Protein AF-A0A925MZZ4-F1 (afdb_monomer_lite)

pLDDT: mean 95.56, std 3.12, range [80.69, 98.56]

Foldseek 3Di:
DDPVVVVVPDDDDLADDLDDDDVVVVVVVVVVVLPDADVVSPSPDDDDKDADPRLVVQLVVLLVVCVVCVVDDDDPDDPDPPDDDPPRVVVVVVVLCVVCVVVVHDPVNPVVSSVSVSSVSVVSNDRMD

Secondary structure (DSSP, 8-state):
--HHHHHHH--------SPPPPHHHHHHHHHHHTTS--GGG---------BHHHHHHHHHHHHHHHHH-TT-PPPSS-SS-SS--TTHHHHHHHHHHHHHHHTT--TT-HHHHHHHHHGGGGGGG-SB-

Radius of gyration: 17.87 Å; chains: 1; bounding box: 36×40×44 Å

Sequence (129 aa):
MLVSEAVASRRSVRGFLPDPVDGAVIRRVLERASRAPSGGNLQPWHIDVVGGADLDALKAIMAKRVFEAPKGEPTEYDIYPKELPEPYRRYRFEVGEDLYGALGIPRENKLARMMWFARNFQFFGAPVA

Structure (mmCIF, N/CA/C/O backbone):
data_AF-A0A925MZZ4-F1
#
_entry.id   AF-A0A925MZZ4-F1
#
loop_
_atom_site.group_PDB
_atom_site.id
_atom_site.type_symbol
_atom_site.label_atom_id
_atom_site.label_alt_id
_atom_site.label_comp_id
_atom_site.label_asym_id
_atom_site.label_entity_id
_atom_site.label_seq_id
_atom_site.pdbx_PDB_ins_code
_atom_site.Cartn_x
_atom_site.Cartn_y
_atom_site.Cartn_z
_atom_site.occupancy
_atom_site.B_iso_or_equiv
_atom_site.auth_seq_id
_atom_site.auth_comp_id
_atom_site.auth_asym_id
_atom_site.auth_atom_id
_atom_site.pdbx_PDB_model_num
ATOM 1 N N . MET A 1 1 ? -11.137 -4.641 -20.122 1.00 80.69 1 MET A N 1
ATOM 2 C CA . MET A 1 1 ? -10.225 -3.554 -19.728 1.00 80.69 1 MET A CA 1
ATOM 3 C C . MET A 1 1 ? -8.894 -3.797 -20.405 1.00 80.69 1 MET A C 1
ATOM 5 O O . MET A 1 1 ? -8.373 -4.906 -20.309 1.00 80.69 1 MET A O 1
ATOM 9 N N . LEU A 1 2 ? -8.395 -2.806 -21.132 1.00 96.06 2 LEU A N 1
ATOM 10 C CA . LEU A 1 2 ? -7.055 -2.835 -21.710 1.00 96.06 2 LEU A CA 1
ATOM 11 C C . LEU A 1 2 ? -6.007 -2.674 -20.601 1.00 96.06 2 LEU A C 1
ATOM 13 O O . LEU A 1 2 ? -6.276 -2.083 -19.557 1.00 96.06 2 LEU A O 1
ATOM 17 N N . VAL A 1 3 ? -4.788 -3.167 -20.822 1.00 94.81 3 VAL A N 1
ATOM 18 C CA . VAL A 1 3 ? -3.700 -3.029 -19.834 1.00 94.81 3 VAL A CA 1
ATOM 19 C C . VAL A 1 3 ? -3.419 -1.555 -19.521 1.00 94.81 3 VAL A C 1
ATOM 21 O O . VAL A 1 3 ? -3.241 -1.196 -18.360 1.00 94.81 3 VAL A O 1
ATOM 24 N N . SER A 1 4 ? -3.447 -0.687 -20.534 1.00 97.56 4 SER A N 1
ATOM 25 C CA . SER A 1 4 ? -3.270 0.762 -20.379 1.00 97.56 4 SER A CA 1
ATOM 26 C C . SER A 1 4 ? -4.322 1.396 -19.464 1.00 97.56 4 SER A C 1
ATOM 28 O O . SER A 1 4 ? -3.981 2.220 -18.620 1.00 97.56 4 SER A O 1
ATOM 30 N N . GLU A 1 5 ? -5.584 0.977 -19.579 1.00 97.81 5 GLU A N 1
ATOM 31 C CA . GLU A 1 5 ? -6.678 1.452 -18.725 1.00 97.81 5 GLU A CA 1
ATOM 32 C C . GLU A 1 5 ? -6.470 1.026 -17.269 1.00 97.81 5 GLU A C 1
ATOM 34 O O . GLU A 1 5 ? -6.599 1.842 -16.356 1.00 97.81 5 GLU A O 1
ATOM 39 N N . ALA A 1 6 ? -6.090 -0.236 -17.046 1.00 95.94 6 ALA A N 1
ATOM 40 C CA . ALA A 1 6 ? -5.815 -0.747 -15.708 1.00 95.94 6 ALA A CA 1
ATOM 41 C C . ALA A 1 6 ? -4.689 0.051 -15.032 1.00 95.94 6 ALA A C 1
ATOM 43 O O . ALA A 1 6 ? -4.845 0.500 -13.896 1.00 95.94 6 ALA A O 1
ATOM 44 N N . VAL A 1 7 ? -3.591 0.296 -15.757 1.00 96.94 7 VAL A N 1
ATOM 45 C CA . VAL A 1 7 ? -2.450 1.086 -15.271 1.00 96.94 7 VAL A CA 1
ATOM 46 C C . VAL A 1 7 ? -2.868 2.521 -14.947 1.00 96.94 7 VAL A C 1
ATOM 48 O O . VAL A 1 7 ? -2.546 3.009 -13.865 1.00 96.94 7 VAL A O 1
ATOM 51 N N . ALA A 1 8 ? -3.616 3.177 -15.839 1.00 97.75 8 ALA A N 1
ATOM 52 C CA . ALA A 1 8 ? -4.060 4.558 -15.649 1.00 97.75 8 ALA A CA 1
ATOM 53 C C . ALA A 1 8 ? -5.053 4.716 -14.483 1.00 97.75 8 ALA A C 1
ATOM 55 O O . ALA A 1 8 ? -5.019 5.717 -13.772 1.00 97.75 8 ALA A O 1
ATOM 56 N N . SER A 1 9 ? -5.925 3.729 -14.259 1.00 97.75 9 SER A N 1
ATOM 57 C CA . SER A 1 9 ? -6.929 3.777 -13.188 1.00 97.75 9 SER A CA 1
ATOM 58 C C . SER A 1 9 ? -6.382 3.447 -11.792 1.00 97.75 9 SER A C 1
ATOM 60 O O . SER A 1 9 ? -7.019 3.764 -10.781 1.00 97.75 9 SER A O 1
ATOM 62 N N . ARG A 1 10 ? -5.215 2.791 -11.706 1.00 97.88 10 ARG A N 1
ATOM 63 C CA . ARG A 1 10 ? -4.650 2.327 -10.436 1.00 97.88 10 ARG A CA 1
ATOM 64 C C . ARG A 1 10 ? -4.240 3.521 -9.573 1.00 97.88 10 ARG A C 1
ATOM 66 O O . ARG A 1 10 ? -3.427 4.354 -9.965 1.00 97.88 10 ARG A O 1
ATOM 73 N N . ARG A 1 11 ? -4.725 3.542 -8.333 1.00 96.88 11 ARG A N 1
ATOM 74 C CA . ARG A 1 11 ? -4.424 4.571 -7.327 1.00 96.88 11 ARG A CA 1
ATOM 75 C C . ARG A 1 11 ? -4.152 3.954 -5.962 1.00 96.88 11 ARG A C 1
ATOM 77 O O . ARG A 1 11 ? -4.552 2.824 -5.698 1.00 96.88 11 ARG A O 1
ATOM 84 N N . SER A 1 12 ? -3.490 4.704 -5.086 1.00 97.19 12 SER A N 1
ATOM 85 C CA . SER A 1 12 ? -3.290 4.299 -3.690 1.00 97.19 12 SER A CA 1
ATOM 86 C C . SER A 1 12 ? -4.572 4.541 -2.894 1.00 97.19 12 SER A C 1
ATOM 88 O O . SER A 1 12 ? -4.849 5.664 -2.473 1.0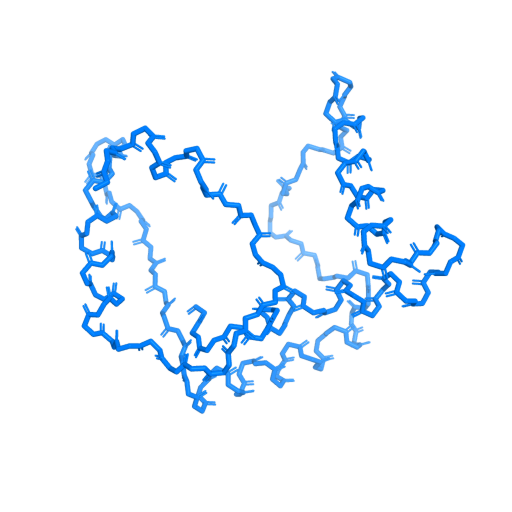0 97.19 12 SER A O 1
ATOM 90 N N . VAL A 1 13 ? -5.371 3.489 -2.725 1.00 97.19 13 VAL A N 1
ATOM 91 C CA . VAL A 1 13 ? -6.625 3.524 -1.963 1.00 97.19 13 VAL A CA 1
ATOM 92 C C . VAL A 1 13 ? -6.313 3.476 -0.466 1.00 97.19 13 VAL A C 1
ATOM 94 O O . VAL A 1 13 ? -5.508 2.665 -0.020 1.00 97.19 13 VAL A O 1
ATOM 97 N N . ARG A 1 14 ? -6.926 4.381 0.308 1.00 97.50 14 ARG A N 1
ATOM 98 C CA . ARG A 1 14 ? -6.716 4.531 1.764 1.00 97.50 14 ARG A CA 1
ATOM 99 C C . ARG A 1 14 ? -8.021 4.489 2.566 1.00 97.50 14 ARG A C 1
ATOM 101 O O . ARG A 1 14 ? -8.130 5.072 3.643 1.00 97.50 14 ARG A O 1
ATOM 108 N N . GLY A 1 15 ? -9.006 3.787 2.024 1.00 97.12 15 GLY A N 1
ATOM 109 C CA . GLY A 1 15 ? -10.285 3.502 2.656 1.00 97.12 15 GLY A CA 1
ATOM 110 C C . GLY A 1 15 ? -10.955 2.368 1.897 1.00 97.12 15 GLY A C 1
ATOM 111 O O . GLY A 1 15 ? -11.243 2.518 0.711 1.00 97.12 15 GLY A O 1
ATOM 112 N N . PHE A 1 16 ? -11.139 1.239 2.570 1.00 97.94 16 PHE A N 1
ATOM 113 C CA . PHE A 1 16 ? -11.733 0.033 2.005 1.00 97.94 16 PHE A CA 1
ATOM 114 C C . PHE A 1 16 ? -13.060 -0.267 2.696 1.00 97.94 16 PHE A C 1
ATOM 116 O O . PHE A 1 16 ? -13.268 0.103 3.853 1.00 97.94 16 PHE A O 1
ATOM 123 N N . LEU A 1 17 ? -13.954 -0.928 1.966 1.00 97.06 17 LEU A N 1
ATOM 124 C CA . LEU A 1 17 ? -15.158 -1.510 2.541 1.00 97.06 17 LEU A CA 1
ATOM 125 C C . LEU A 1 17 ? -14.806 -2.817 3.273 1.00 97.06 17 LEU A C 1
ATOM 127 O O . LEU A 1 17 ? -13.797 -3.441 2.933 1.00 97.06 17 LEU A O 1
ATOM 131 N N . PRO A 1 18 ? -15.624 -3.247 4.251 1.00 94.25 18 PRO A N 1
ATOM 132 C CA . PRO A 1 18 ? -15.396 -4.494 4.980 1.00 94.25 18 PRO A CA 1
ATOM 133 C C . PRO A 1 18 ? -15.737 -5.750 4.162 1.00 94.25 18 PRO A C 1
ATOM 135 O O . PRO A 1 18 ? -15.620 -6.857 4.684 1.00 94.25 18 PRO A O 1
ATOM 138 N N . ASP A 1 19 ? -16.185 -5.598 2.911 1.00 95.50 19 ASP A N 1
ATOM 139 C CA . ASP A 1 19 ? -16.557 -6.713 2.043 1.00 95.50 19 ASP A CA 1
ATOM 140 C C . ASP A 1 19 ? -15.377 -7.678 1.851 1.00 95.50 19 ASP A C 1
ATOM 142 O O . ASP A 1 19 ? -14.300 -7.254 1.419 1.00 95.50 19 ASP A O 1
ATOM 146 N N . PRO A 1 20 ? -15.544 -8.979 2.142 1.00 94.12 20 PRO A N 1
ATOM 147 C CA . PRO A 1 20 ? -14.465 -9.940 1.990 1.00 94.12 20 PRO A CA 1
ATOM 148 C C . PRO A 1 20 ? -14.093 -10.123 0.515 1.00 94.12 20 PRO A C 1
ATOM 150 O O . PRO A 1 20 ? -14.942 -10.089 -0.378 1.00 94.12 20 PRO A O 1
ATOM 153 N N . VAL A 1 21 ? -12.813 -10.393 0.260 1.00 96.00 21 VAL A N 1
ATOM 154 C CA . VAL A 1 21 ? -12.339 -10.810 -1.063 1.00 96.00 21 VAL A CA 1
ATOM 155 C C . VAL A 1 21 ? -12.261 -12.332 -1.090 1.00 96.00 21 VAL A C 1
ATOM 157 O O . VAL A 1 21 ? -11.591 -12.935 -0.255 1.00 96.00 21 VAL A O 1
ATOM 160 N N . ASP A 1 22 ? -12.928 -12.958 -2.060 1.00 96.06 22 ASP A N 1
ATOM 161 C CA . ASP A 1 22 ? -12.834 -14.403 -2.283 1.00 96.06 22 ASP A CA 1
ATOM 162 C C . ASP A 1 22 ? -11.363 -14.817 -2.485 1.00 96.06 22 ASP A C 1
ATOM 164 O O . ASP A 1 22 ? -10.656 -14.280 -3.344 1.00 96.06 22 ASP A O 1
ATOM 168 N N . GLY A 1 23 ? -10.896 -15.804 -1.717 1.00 95.75 23 GLY A N 1
ATOM 169 C CA . GLY A 1 23 ? -9.531 -16.320 -1.808 1.00 95.75 23 GLY A CA 1
ATOM 170 C C . GLY A 1 23 ? -9.158 -16.822 -3.209 1.00 95.75 23 GLY A C 1
ATOM 171 O O . GLY A 1 23 ? -7.992 -16.753 -3.600 1.00 95.75 23 GLY A O 1
ATOM 172 N N . ALA A 1 24 ? -10.129 -17.262 -4.017 1.00 97.75 24 ALA A N 1
ATOM 173 C CA . ALA A 1 24 ? -9.887 -17.607 -5.414 1.00 97.75 24 ALA A CA 1
ATOM 174 C C . ALA A 1 24 ? -9.500 -16.382 -6.261 1.00 97.75 24 ALA A C 1
ATOM 176 O O . ALA A 1 24 ? -8.695 -16.509 -7.184 1.00 97.75 24 ALA A O 1
ATOM 177 N N . VAL A 1 25 ? -10.035 -15.194 -5.958 1.00 97.62 25 VAL A N 1
ATOM 178 C CA . VAL A 1 25 ? -9.627 -13.934 -6.604 1.00 97.62 25 VAL A CA 1
ATOM 179 C C . VAL A 1 25 ? -8.171 -13.632 -6.270 1.00 97.62 25 VAL A C 1
ATOM 181 O O . VAL A 1 25 ? -7.389 -13.395 -7.189 1.00 97.62 25 VAL A O 1
ATOM 184 N N . ILE A 1 26 ? -7.796 -13.698 -4.989 1.00 97.44 26 ILE A N 1
ATOM 185 C CA . ILE A 1 26 ? -6.421 -13.427 -4.546 1.00 97.44 26 ILE A CA 1
ATOM 186 C C . ILE A 1 26 ? -5.437 -14.388 -5.211 1.00 97.44 26 ILE A C 1
ATOM 188 O O . ILE A 1 26 ? -4.465 -13.943 -5.818 1.00 97.44 26 ILE A O 1
ATOM 192 N N . ARG A 1 27 ? -5.733 -15.694 -5.206 1.00 97.75 27 ARG A N 1
ATOM 193 C CA . ARG A 1 27 ? -4.888 -16.699 -5.863 1.00 97.75 27 ARG A CA 1
ATOM 194 C C . ARG A 1 27 ? -4.680 -16.392 -7.347 1.00 97.75 27 ARG A C 1
ATOM 196 O O . ARG A 1 27 ? -3.540 -16.349 -7.796 1.00 97.75 27 ARG A O 1
ATOM 203 N N . ARG A 1 28 ? -5.751 -16.080 -8.088 1.00 98.31 28 ARG A N 1
ATOM 204 C CA . ARG A 1 28 ? -5.654 -15.711 -9.514 1.00 98.31 28 ARG A CA 1
ATOM 205 C C . ARG A 1 28 ? -4.807 -14.459 -9.750 1.00 98.31 28 ARG A C 1
ATOM 207 O O . ARG A 1 28 ? -4.154 -14.355 -10.787 1.00 98.31 28 ARG A O 1
ATOM 214 N N . VAL A 1 29 ? -4.843 -13.486 -8.837 1.00 97.25 29 VAL A N 1
ATOM 215 C CA . VAL A 1 29 ? -4.005 -12.281 -8.927 1.00 97.25 29 VAL A CA 1
ATOM 216 C C . VAL A 1 29 ? -2.538 -12.635 -8.697 1.00 97.25 29 VAL A C 1
ATOM 218 O O . VAL A 1 29 ? -1.697 -12.235 -9.500 1.00 97.25 29 VAL A O 1
ATOM 221 N N . LEU A 1 30 ? -2.232 -13.429 -7.668 1.00 97.88 30 LEU A N 1
ATOM 222 C CA . LEU A 1 30 ? -0.864 -13.851 -7.353 1.00 97.88 30 LEU A CA 1
ATOM 223 C C . LEU A 1 30 ? -0.254 -14.740 -8.445 1.00 97.88 30 LEU A C 1
ATOM 225 O O . LEU A 1 30 ? 0.895 -14.534 -8.823 1.00 97.88 30 LEU A O 1
ATOM 229 N N . GLU A 1 31 ? -1.032 -15.658 -9.022 1.00 98.00 31 GLU A N 1
ATOM 230 C CA . GLU A 1 31 ? -0.619 -16.480 -10.170 1.00 98.00 31 GLU A CA 1
ATOM 231 C C . GLU A 1 31 ? -0.258 -15.636 -11.399 1.00 98.00 31 GLU A C 1
ATOM 233 O O . GLU A 1 31 ? 0.648 -15.976 -12.156 1.00 98.00 31 GLU A O 1
ATOM 238 N N . ARG A 1 32 ? -0.959 -14.519 -11.622 1.00 97.31 32 ARG A N 1
ATOM 239 C CA . ARG A 1 32 ? -0.627 -13.584 -12.706 1.00 97.31 32 ARG A CA 1
ATOM 240 C C . ARG A 1 32 ? 0.581 -12.723 -12.351 1.00 97.31 32 ARG A C 1
ATOM 242 O O . ARG A 1 32 ? 1.415 -12.479 -13.219 1.00 97.31 32 ARG A O 1
ATOM 249 N N . ALA A 1 33 ? 0.686 -12.279 -11.100 1.00 97.50 33 ALA A N 1
ATOM 250 C CA . ALA A 1 33 ? 1.802 -11.471 -10.616 1.00 97.50 33 ALA A CA 1
ATOM 251 C C . ALA A 1 33 ? 3.133 -12.240 -10.649 1.00 97.50 33 ALA A C 1
ATOM 253 O O . ALA A 1 33 ? 4.154 -11.667 -11.024 1.00 97.50 33 ALA A O 1
ATOM 254 N N . SER A 1 34 ? 3.117 -13.547 -10.365 1.00 97.50 34 SER A N 1
ATOM 255 C CA . SER A 1 34 ? 4.307 -14.411 -10.406 1.00 97.50 34 SER A CA 1
ATOM 256 C C . SER A 1 34 ? 4.907 -14.584 -11.808 1.00 97.50 34 SER A C 1
ATOM 258 O O . SER A 1 34 ? 5.981 -15.158 -11.964 1.00 97.50 34 SER A O 1
ATOM 260 N N . ARG A 1 35 ? 4.244 -14.074 -12.853 1.00 97.81 35 ARG A N 1
ATOM 261 C CA . ARG A 1 35 ? 4.785 -14.022 -14.218 1.00 97.81 35 ARG A CA 1
ATOM 262 C C . ARG A 1 35 ? 5.675 -12.807 -14.477 1.00 97.81 35 ARG A C 1
ATOM 264 O O . ARG A 1 35 ? 6.201 -12.694 -15.584 1.00 97.81 35 ARG A O 1
ATOM 271 N N . ALA A 1 36 ? 5.843 -11.906 -13.507 1.00 98.19 36 ALA A N 1
ATOM 272 C CA . ALA A 1 36 ? 6.811 -10.822 -13.612 1.00 98.19 36 ALA A CA 1
ATOM 273 C C . ALA A 1 36 ? 8.225 -11.390 -13.865 1.00 98.19 36 ALA A C 1
ATOM 275 O O . ALA A 1 36 ? 8.596 -12.394 -13.259 1.00 98.19 36 ALA A O 1
ATOM 276 N N . PRO A 1 37 ? 9.032 -10.795 -14.758 1.00 98.19 37 PRO A N 1
ATOM 277 C CA . PRO A 1 37 ? 10.400 -11.251 -14.959 1.00 98.19 37 PRO A CA 1
ATOM 278 C C . PRO A 1 37 ? 11.267 -10.920 -13.736 1.00 98.19 37 PRO A C 1
ATOM 280 O O . PRO A 1 37 ? 11.086 -9.893 -13.083 1.00 98.19 37 PRO A O 1
ATOM 283 N N . SER A 1 38 ? 12.268 -11.755 -13.471 1.00 98.56 38 SER A N 1
ATOM 284 C CA . SER A 1 38 ? 13.318 -11.496 -12.482 1.00 98.56 38 SER A CA 1
ATOM 285 C C . SER A 1 38 ? 14.679 -11.891 -13.051 1.00 98.56 38 SER A C 1
ATOM 287 O O . SER A 1 38 ? 14.751 -12.774 -13.908 1.00 98.56 38 SER A O 1
ATOM 289 N N . GLY A 1 39 ? 15.768 -11.292 -12.558 1.00 98.38 39 GLY A N 1
ATOM 290 C CA . GLY A 1 39 ? 17.127 -11.694 -12.942 1.00 98.38 39 GLY A CA 1
ATOM 291 C C . GLY A 1 39 ? 17.316 -13.204 -12.765 1.00 98.38 39 GLY A C 1
ATOM 292 O O . GLY A 1 39 ? 16.939 -13.749 -11.731 1.00 98.38 39 GLY A O 1
ATOM 293 N N . GLY A 1 40 ? 17.787 -13.895 -13.808 1.00 98.06 40 GLY A N 1
ATOM 294 C CA . GLY A 1 40 ? 17.939 -15.358 -13.806 1.00 98.06 40 GLY A CA 1
ATOM 295 C C . GLY A 1 40 ? 16.647 -16.164 -13.583 1.00 98.06 40 GLY A C 1
ATOM 296 O O . GLY A 1 40 ? 16.732 -17.344 -13.271 1.00 98.06 40 GLY A O 1
ATOM 297 N N . ASN A 1 41 ? 15.462 -15.550 -13.701 1.00 97.88 41 ASN A N 1
ATOM 298 C CA . ASN A 1 41 ? 14.162 -16.151 -13.368 1.00 97.88 41 ASN A CA 1
ATOM 299 C C . ASN A 1 41 ? 14.077 -16.741 -11.938 1.00 97.88 41 ASN A C 1
ATOM 301 O O . ASN A 1 41 ? 13.363 -17.714 -11.694 1.00 97.88 41 ASN A O 1
ATOM 305 N N . LEU A 1 42 ? 14.808 -16.143 -10.991 1.00 98.38 42 LEU A N 1
ATOM 306 C CA . LEU A 1 42 ? 14.881 -16.605 -9.601 1.00 98.38 42 LEU A CA 1
ATOM 307 C C . LEU A 1 42 ? 13.552 -16.555 -8.839 1.00 98.38 42 LEU A C 1
ATOM 309 O O . LEU A 1 42 ? 13.398 -17.304 -7.883 1.00 98.38 42 LEU A O 1
ATOM 313 N N . GLN A 1 43 ? 12.614 -15.692 -9.244 1.00 98.06 43 GLN A N 1
ATOM 314 C CA . GLN A 1 43 ? 11.305 -15.538 -8.601 1.00 98.06 43 GLN A CA 1
ATOM 315 C C . GLN A 1 43 ? 11.424 -15.350 -7.071 1.00 98.06 43 GLN A C 1
ATOM 317 O O . GLN A 1 43 ? 10.828 -16.108 -6.310 1.00 98.06 43 GLN A O 1
ATOM 322 N N . PRO A 1 44 ? 12.212 -14.361 -6.593 1.00 97.94 44 PRO A N 1
ATOM 323 C CA . PRO A 1 44 ? 12.621 -14.277 -5.186 1.00 97.94 44 PRO A CA 1
ATOM 324 C C . PRO A 1 44 ? 11.498 -13.840 -4.233 1.00 97.94 44 PRO A C 1
ATOM 326 O O . PRO A 1 44 ? 11.728 -13.698 -3.035 1.00 97.94 44 PRO A O 1
ATOM 329 N N . TRP A 1 45 ? 10.305 -13.550 -4.751 1.00 97.81 45 TRP A N 1
ATOM 330 C CA . TRP A 1 45 ? 9.186 -13.076 -3.950 1.00 97.81 45 TRP A CA 1
ATOM 331 C C . TRP A 1 45 ? 8.658 -14.180 -3.027 1.00 97.81 45 TRP A C 1
ATOM 333 O O . TRP A 1 45 ? 8.320 -15.280 -3.460 1.00 97.81 45 TRP A O 1
ATOM 343 N N . HIS A 1 46 ? 8.517 -13.833 -1.751 1.00 97.50 46 HIS A N 1
ATOM 344 C CA . HIS A 1 46 ? 7.721 -14.560 -0.771 1.00 97.50 46 HIS A CA 1
ATOM 345 C C . HIS A 1 46 ? 6.526 -13.681 -0.406 1.00 97.50 46 HIS A C 1
ATOM 347 O O . HIS A 1 46 ? 6.700 -12.482 -0.185 1.00 97.50 46 HIS A O 1
ATOM 353 N N . ILE A 1 47 ? 5.318 -14.243 -0.431 1.00 96.88 47 ILE A N 1
ATOM 354 C CA . ILE A 1 47 ? 4.083 -13.476 -0.257 1.00 96.88 47 ILE A CA 1
ATOM 355 C C . ILE A 1 47 ? 3.240 -14.157 0.810 1.00 96.88 47 ILE A C 1
ATOM 357 O O . ILE A 1 47 ? 2.6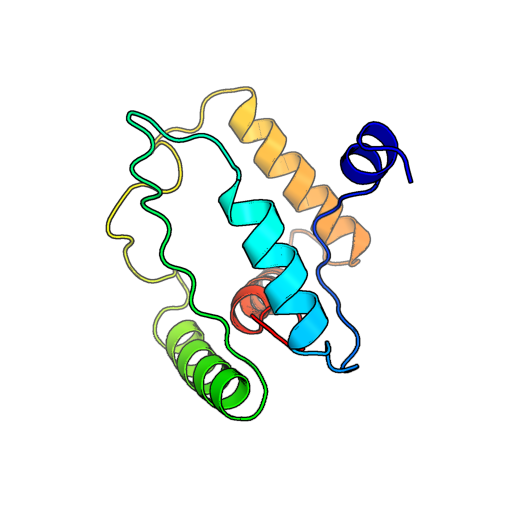81 -15.227 0.568 1.00 96.88 47 ILE A O 1
ATOM 361 N N . ASP A 1 48 ? 3.123 -13.495 1.953 1.00 97.25 48 ASP A N 1
ATOM 362 C CA . ASP A 1 48 ? 2.147 -13.821 2.982 1.00 97.25 48 ASP A CA 1
ATOM 363 C C . ASP A 1 48 ? 0.839 -13.091 2.675 1.00 97.25 48 ASP A C 1
ATOM 365 O O . ASP A 1 48 ? 0.843 -11.897 2.378 1.00 97.25 48 ASP A O 1
ATOM 369 N N . VAL A 1 49 ? -0.277 -13.817 2.724 1.00 97.19 49 VAL A N 1
ATOM 370 C CA . VAL A 1 49 ? -1.624 -13.254 2.578 1.00 97.19 49 VAL A CA 1
ATOM 371 C C . VAL A 1 49 ? -2.352 -13.466 3.888 1.00 97.19 49 VAL A C 1
ATOM 373 O O . VAL A 1 49 ? -2.520 -14.607 4.320 1.00 97.19 49 VAL A O 1
ATOM 376 N N . VAL A 1 50 ? -2.815 -12.382 4.499 1.00 96.94 50 VAL A N 1
ATOM 377 C CA . VAL A 1 50 ? -3.414 -12.425 5.832 1.00 96.94 50 VAL A CA 1
ATOM 378 C C . VAL A 1 50 ? -4.828 -11.859 5.779 1.00 96.94 50 VAL A C 1
ATOM 380 O O . VAL A 1 50 ? -5.054 -10.731 5.347 1.00 96.94 50 VAL A O 1
ATOM 383 N N . GLY A 1 51 ? -5.808 -12.641 6.227 1.00 95.38 51 GLY A N 1
ATOM 384 C CA . GLY A 1 51 ? -7.219 -12.253 6.257 1.00 95.38 51 GLY A CA 1
ATOM 385 C C . GLY A 1 51 ? -7.925 -12.773 7.506 1.00 95.38 51 GLY A C 1
ATOM 386 O O . GLY A 1 51 ? -7.358 -13.546 8.276 1.00 95.38 51 GLY A O 1
ATOM 387 N N . GLY A 1 52 ? -9.173 -12.349 7.709 1.00 94.56 52 GLY A N 1
ATOM 388 C CA . GLY A 1 52 ? -9.993 -12.801 8.838 1.00 94.56 52 GLY A CA 1
ATOM 389 C C . GLY A 1 52 ? -9.326 -12.576 10.201 1.00 94.56 52 GLY A C 1
ATOM 390 O O . GLY A 1 52 ? -8.691 -11.546 10.427 1.00 94.56 52 GLY A O 1
ATOM 391 N N . ALA A 1 53 ? -9.451 -13.559 11.096 1.00 96.69 53 ALA A N 1
ATOM 392 C CA . ALA A 1 53 ? -8.969 -13.459 12.475 1.00 96.69 53 ALA A CA 1
ATOM 393 C C . ALA A 1 53 ? -7.447 -13.246 12.587 1.00 96.69 53 ALA A C 1
ATOM 395 O O . ALA A 1 53 ? -6.998 -12.541 13.490 1.00 96.69 53 ALA A O 1
ATOM 396 N N . ASP A 1 54 ? -6.655 -13.794 11.660 1.00 97.50 54 ASP A N 1
ATOM 397 C CA . ASP A 1 54 ? -5.197 -13.616 11.667 1.00 97.50 54 ASP A CA 1
ATOM 398 C C . ASP A 1 54 ? -4.811 -12.176 11.318 1.00 97.50 54 ASP A C 1
ATOM 400 O O . ASP A 1 54 ? -3.884 -11.609 11.900 1.00 97.50 54 ASP A O 1
ATOM 404 N N . LEU A 1 55 ? -5.566 -11.539 10.415 1.00 97.31 55 LEU A N 1
ATOM 405 C CA . LEU A 1 55 ? -5.369 -10.129 10.092 1.00 97.31 55 LEU A CA 1
ATOM 406 C C . LEU A 1 55 ? -5.752 -9.243 11.279 1.00 97.31 55 LEU A C 1
ATOM 408 O O . LEU A 1 55 ? -5.065 -8.260 11.555 1.00 97.31 55 LEU A O 1
ATOM 412 N N . ASP A 1 56 ? -6.816 -9.590 11.999 1.00 96.75 56 ASP A N 1
ATOM 413 C CA . ASP A 1 56 ? -7.221 -8.871 13.206 1.00 96.75 56 ASP A CA 1
ATOM 414 C C . ASP A 1 56 ? -6.173 -9.008 14.320 1.00 96.75 56 ASP A C 1
ATOM 416 O O . ASP A 1 56 ? -5.812 -8.016 14.962 1.00 96.75 56 ASP A O 1
ATOM 420 N N . ALA A 1 57 ? -5.602 -10.203 14.496 1.00 98.06 57 ALA A N 1
ATOM 421 C CA . ALA A 1 57 ? -4.493 -10.434 15.416 1.00 98.06 57 ALA A CA 1
ATOM 422 C C . ALA A 1 57 ? -3.250 -9.616 15.023 1.00 98.06 57 ALA A C 1
ATOM 424 O O . ALA A 1 57 ? -2.654 -8.947 15.873 1.00 98.06 57 ALA A O 1
ATOM 425 N N . LEU A 1 58 ? -2.894 -9.590 13.734 1.00 97.88 58 LEU A N 1
ATOM 426 C CA . LEU A 1 58 ? -1.788 -8.781 13.221 1.00 97.88 58 LEU A CA 1
ATOM 427 C C . LEU A 1 58 ? -2.023 -7.284 13.465 1.00 97.88 58 LEU A C 1
ATOM 429 O O . LEU A 1 58 ? -1.139 -6.592 13.975 1.00 97.88 58 LEU A O 1
ATOM 433 N N . LYS A 1 59 ? -3.227 -6.782 13.173 1.00 97.06 59 LYS A N 1
ATOM 434 C CA . LYS A 1 59 ? -3.629 -5.390 13.431 1.00 97.06 59 LYS A CA 1
ATOM 435 C C . LYS A 1 59 ? -3.530 -5.030 14.914 1.00 97.06 59 LYS A C 1
ATOM 437 O O . LYS A 1 59 ? -3.100 -3.919 15.228 1.00 97.06 59 LYS A O 1
ATOM 442 N N . ALA A 1 60 ? -3.888 -5.941 15.821 1.00 96.81 60 ALA A N 1
ATOM 443 C CA . ALA A 1 60 ? -3.765 -5.731 17.263 1.00 96.81 60 ALA A CA 1
ATOM 444 C C . ALA A 1 60 ? -2.295 -5.639 17.712 1.00 96.81 60 ALA A C 1
ATOM 446 O O . ALA A 1 60 ? -1.936 -4.745 18.483 1.00 96.81 60 ALA A O 1
ATOM 447 N N . ILE A 1 61 ? -1.427 -6.508 17.180 1.00 96.50 61 ILE A N 1
ATOM 448 C CA . ILE A 1 61 ? 0.023 -6.451 17.424 1.00 96.50 61 ILE A CA 1
ATOM 449 C C . ILE A 1 61 ? 0.589 -5.120 16.920 1.00 96.50 61 ILE A C 1
ATOM 451 O O . ILE A 1 61 ? 1.276 -4.419 17.665 1.00 96.50 61 ILE A O 1
ATOM 455 N N . MET A 1 62 ? 0.265 -4.735 15.684 1.00 95.44 62 MET A N 1
ATOM 456 C CA . MET A 1 62 ? 0.740 -3.481 15.102 1.00 95.44 62 MET A CA 1
ATOM 457 C C . MET A 1 62 ? 0.244 -2.256 15.879 1.00 95.44 62 MET A C 1
ATOM 459 O O . MET A 1 62 ? 1.019 -1.331 16.105 1.00 95.44 62 MET A O 1
ATOM 463 N N . ALA A 1 63 ? -1.010 -2.246 16.346 1.00 93.88 63 ALA A N 1
ATOM 464 C CA . ALA A 1 63 ? -1.550 -1.147 17.150 1.00 93.88 63 ALA A CA 1
ATOM 465 C C . ALA A 1 63 ? -0.747 -0.929 18.443 1.00 93.88 63 ALA A C 1
ATOM 467 O O . ALA A 1 63 ? -0.420 0.209 18.784 1.00 93.88 63 ALA A O 1
ATOM 468 N N . LYS A 1 64 ? -0.363 -2.018 19.122 1.00 94.69 64 LYS A N 1
ATOM 469 C CA . LYS A 1 64 ? 0.524 -1.959 20.289 1.00 94.69 64 LYS A CA 1
ATOM 470 C C . LYS A 1 64 ? 1.898 -1.389 19.919 1.00 94.69 64 LYS A C 1
ATOM 472 O O . LYS A 1 64 ? 2.382 -0.491 20.602 1.00 94.69 64 LYS A O 1
ATOM 477 N N . ARG A 1 65 ? 2.499 -1.845 18.814 1.00 93.88 65 ARG A N 1
ATOM 478 C CA . ARG A 1 65 ? 3.819 -1.368 18.360 1.00 93.88 65 ARG A CA 1
ATOM 479 C C . ARG A 1 65 ? 3.837 0.105 17.978 1.00 93.88 65 ARG A C 1
ATOM 481 O O . ARG A 1 65 ? 4.757 0.813 18.365 1.00 93.88 65 ARG A O 1
ATO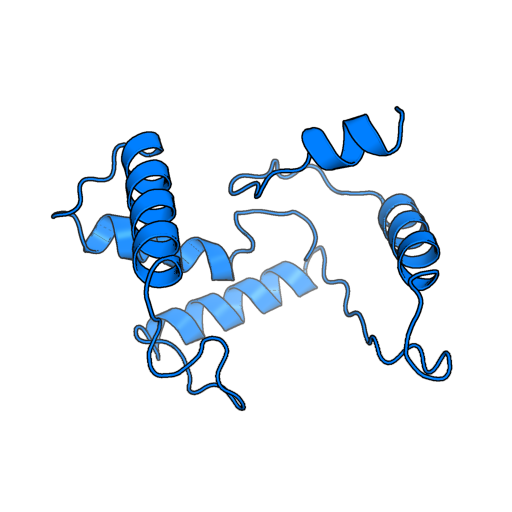M 488 N N . VAL A 1 66 ? 2.806 0.594 17.293 1.00 91.88 66 VAL A N 1
ATOM 489 C CA . VAL A 1 66 ? 2.680 2.022 16.950 1.00 91.88 66 VAL A CA 1
ATOM 490 C C . VAL A 1 66 ? 2.644 2.894 18.204 1.00 91.88 66 VAL A C 1
ATOM 492 O O . VAL A 1 66 ? 3.211 3.985 18.206 1.00 91.88 66 VAL A O 1
ATOM 495 N N . PHE A 1 67 ? 2.002 2.419 19.274 1.00 89.62 67 PHE A N 1
ATOM 496 C CA . PHE A 1 67 ? 1.979 3.122 20.554 1.00 89.62 67 PHE A CA 1
ATOM 497 C C . PHE A 1 67 ? 3.338 3.083 21.272 1.00 89.62 67 PHE A C 1
ATOM 499 O O . PHE A 1 67 ? 3.781 4.103 21.795 1.00 89.62 67 PHE A O 1
ATOM 506 N N . GLU A 1 68 ? 4.015 1.932 21.277 1.00 92.94 68 GLU A N 1
ATOM 507 C CA . GLU A 1 68 ? 5.331 1.753 21.912 1.00 92.94 68 GLU A CA 1
ATOM 508 C C . GLU A 1 68 ? 6.459 2.501 21.178 1.00 92.94 68 GLU A C 1
ATOM 510 O O . GLU A 1 68 ? 7.370 3.031 21.813 1.00 92.94 68 GLU A O 1
ATOM 515 N N . ALA A 1 69 ? 6.388 2.578 19.847 1.00 90.25 69 ALA A N 1
ATOM 516 C CA . ALA A 1 69 ? 7.391 3.186 18.976 1.00 90.25 69 ALA A CA 1
ATOM 517 C C . ALA A 1 69 ? 6.756 4.222 18.020 1.00 90.25 69 ALA A C 1
ATOM 519 O O . ALA A 1 69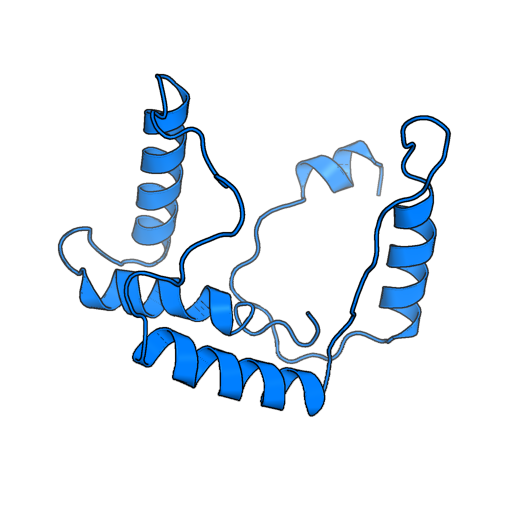 ? 6.723 4.025 16.803 1.00 90.25 69 ALA A O 1
ATOM 520 N N . PRO A 1 70 ? 6.296 5.385 18.523 1.00 83.50 70 PRO A N 1
ATOM 521 C CA . PRO A 1 70 ? 5.549 6.368 17.725 1.00 83.50 70 PRO A CA 1
ATOM 522 C C . PRO A 1 70 ? 6.378 7.046 16.623 1.00 83.50 70 PRO A C 1
ATOM 524 O O . PRO A 1 70 ? 5.823 7.651 15.708 1.00 83.50 70 PRO A O 1
ATOM 527 N N . LYS A 1 71 ? 7.713 6.959 16.696 1.00 85.19 71 LYS A N 1
ATOM 528 C CA . LYS A 1 71 ? 8.630 7.433 15.644 1.00 85.19 71 LYS A CA 1
ATOM 529 C C . LYS A 1 71 ? 8.943 6.364 14.587 1.00 85.19 71 LYS A C 1
ATOM 531 O O . LYS A 1 71 ? 9.682 6.658 13.652 1.00 85.19 71 LYS A O 1
ATOM 536 N N . GLY A 1 72 ? 8.362 5.172 14.718 1.00 84.81 72 GLY A N 1
ATOM 537 C CA . GLY A 1 72 ? 8.696 3.992 13.931 1.00 84.81 72 GLY A CA 1
ATOM 538 C C . GLY A 1 72 ? 9.816 3.166 14.562 1.00 84.81 72 GLY A C 1
ATOM 539 O O . GLY A 1 72 ? 10.586 3.650 15.394 1.00 84.81 72 GLY A O 1
ATOM 540 N N . GLU A 1 73 ? 9.878 1.904 14.154 1.00 87.00 73 GLU A N 1
ATOM 541 C CA . GLU A 1 73 ? 10.975 0.991 14.466 1.00 87.00 73 GLU A CA 1
ATOM 542 C C . GLU A 1 73 ? 12.152 1.231 13.501 1.00 87.00 73 GLU A C 1
ATOM 544 O O . GLU A 1 73 ? 11.941 1.719 12.383 1.00 87.00 73 GLU A O 1
ATOM 549 N N . PRO A 1 74 ? 13.399 0.927 13.907 1.00 88.44 74 PRO A N 1
ATOM 550 C CA . PRO A 1 74 ? 14.528 0.960 12.986 1.00 88.44 74 PRO A CA 1
ATOM 551 C C . PRO A 1 74 ? 14.304 -0.037 11.843 1.00 88.44 74 PRO A C 1
ATOM 553 O O . PRO A 1 74 ? 13.899 -1.175 12.069 1.00 88.44 74 PRO A O 1
ATOM 556 N N . THR A 1 75 ? 14.577 0.389 10.613 1.00 90.31 75 THR A N 1
ATOM 557 C CA . THR A 1 75 ? 14.505 -0.477 9.435 1.00 90.31 75 THR A CA 1
ATOM 558 C C . THR A 1 75 ? 15.841 -1.183 9.220 1.00 90.31 75 THR A C 1
ATOM 560 O O . THR A 1 75 ? 16.898 -0.610 9.472 1.00 90.31 75 THR A O 1
ATOM 563 N N . GLU A 1 76 ? 15.807 -2.423 8.731 1.00 94.50 76 GLU A N 1
ATOM 564 C CA . GLU A 1 76 ? 17.022 -3.185 8.391 1.00 94.50 76 GLU A CA 1
ATOM 565 C C . GLU A 1 76 ? 17.824 -2.520 7.255 1.00 94.50 76 GLU A C 1
ATOM 567 O O . GLU A 1 76 ? 19.042 -2.659 7.169 1.00 94.50 76 GLU A O 1
ATOM 572 N N . TYR A 1 77 ? 17.143 -1.753 6.403 1.00 93.94 77 TYR A N 1
ATOM 573 C CA . TYR A 1 77 ? 17.716 -1.036 5.269 1.00 93.94 77 TYR A CA 1
ATOM 574 C C . TYR A 1 77 ? 17.056 0.337 5.081 1.00 93.94 77 TYR A C 1
ATOM 576 O O . TYR A 1 77 ? 15.945 0.594 5.554 1.00 93.94 77 TYR A O 1
ATOM 584 N N . ASP A 1 78 ? 17.744 1.232 4.372 1.00 93.12 78 ASP A N 1
ATOM 585 C CA . ASP A 1 78 ? 17.260 2.576 4.053 1.00 93.12 78 ASP A CA 1
ATOM 586 C C . ASP A 1 78 ? 16.111 2.502 3.023 1.00 93.12 78 ASP A C 1
ATOM 588 O O . ASP A 1 78 ? 16.330 2.223 1.845 1.00 93.12 78 ASP A O 1
ATOM 592 N N . ILE A 1 79 ? 14.869 2.769 3.452 1.00 91.69 79 ILE A N 1
ATOM 593 C CA . ILE A 1 79 ? 13.687 2.795 2.558 1.00 91.69 79 ILE A CA 1
ATOM 594 C C . ILE A 1 79 ? 13.764 3.950 1.551 1.00 91.69 79 ILE A C 1
ATOM 596 O O . ILE A 1 79 ? 13.328 3.830 0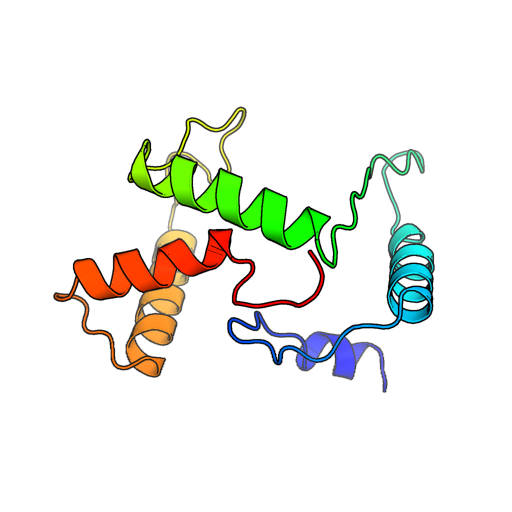.406 1.00 91.69 79 ILE A O 1
ATOM 600 N N . TYR A 1 80 ? 14.311 5.080 1.991 1.00 90.88 80 TYR A N 1
ATOM 601 C CA . TYR A 1 80 ? 14.628 6.227 1.152 1.00 90.88 80 TYR A CA 1
ATOM 602 C C . TYR A 1 80 ? 16.118 6.527 1.276 1.00 90.88 80 TYR A C 1
ATOM 604 O O . TYR A 1 80 ? 16.680 6.311 2.351 1.00 90.88 80 TYR A O 1
ATOM 612 N N . PRO A 1 81 ? 16.744 7.109 0.240 1.00 91.44 81 PRO A N 1
ATOM 613 C CA . PRO A 1 81 ? 18.063 7.705 0.386 1.00 91.44 81 PRO A CA 1
ATOM 614 C C . PRO A 1 81 ? 18.106 8.658 1.592 1.00 91.44 81 PRO A C 1
ATOM 616 O O . PRO A 1 81 ? 17.152 9.407 1.823 1.00 91.44 81 PRO A O 1
ATOM 619 N N . LYS A 1 82 ? 19.215 8.641 2.347 1.00 89.25 82 LYS A N 1
ATOM 620 C CA . LYS A 1 82 ? 19.405 9.478 3.552 1.00 89.25 82 LYS A CA 1
ATOM 621 C C . LYS A 1 82 ? 19.163 10.958 3.274 1.00 89.25 82 LYS A C 1
ATOM 623 O O . LYS A 1 82 ? 18.534 11.655 4.066 1.00 89.25 82 LYS A O 1
ATOM 628 N N . GLU A 1 83 ? 19.628 11.408 2.117 1.00 92.12 83 GLU A N 1
ATOM 629 C CA . GLU A 1 83 ? 19.313 12.712 1.561 1.00 92.12 83 GLU A CA 1
ATOM 630 C C . GLU A 1 83 ? 18.391 12.512 0.366 1.00 92.12 83 GLU A C 1
ATOM 632 O O . GLU A 1 83 ? 18.719 11.776 -0.562 1.00 92.12 83 GLU A O 1
ATOM 637 N N . LEU A 1 84 ? 17.229 13.164 0.391 1.00 93.81 84 LEU A N 1
ATOM 638 C CA . LEU A 1 84 ? 16.283 13.128 -0.716 1.00 93.81 84 LEU A CA 1
ATOM 639 C C . LEU A 1 84 ? 16.495 14.393 -1.564 1.00 93.81 84 LEU A C 1
ATOM 641 O O . LEU A 1 84 ? 16.035 15.461 -1.149 1.00 93.81 84 LEU A O 1
ATOM 645 N N . PRO A 1 85 ? 17.213 14.319 -2.700 1.00 95.88 85 PRO A N 1
ATOM 646 C CA . PRO A 1 85 ? 17.489 15.498 -3.508 1.00 95.88 85 PRO A CA 1
ATOM 647 C C . PRO A 1 85 ? 16.225 15.988 -4.222 1.00 95.88 85 PRO A C 1
ATOM 649 O O . PRO A 1 85 ? 15.210 15.287 -4.315 1.00 95.88 85 PRO A O 1
ATOM 652 N N . GLU A 1 86 ? 16.294 17.202 -4.763 1.00 95.75 86 GLU A N 1
ATOM 653 C CA . GLU A 1 86 ? 15.294 17.660 -5.725 1.00 95.75 86 GLU A CA 1
ATOM 654 C C . GLU A 1 86 ? 15.354 16.806 -7.008 1.00 95.75 86 GLU A C 1
ATOM 656 O O . GLU A 1 86 ? 16.444 16.404 -7.422 1.00 95.75 86 GLU A O 1
ATOM 661 N N . PRO A 1 87 ? 14.204 16.504 -7.644 1.00 95.62 87 PRO A N 1
ATOM 662 C CA . PRO A 1 87 ? 12.851 16.977 -7.315 1.00 95.62 87 PRO A CA 1
ATOM 663 C C . PRO A 1 87 ? 12.074 16.084 -6.321 1.00 95.62 87 PRO A C 1
ATOM 665 O O . PRO A 1 87 ? 10.912 16.344 -6.008 1.00 95.62 87 PRO A O 1
ATOM 668 N N . TYR A 1 88 ? 12.673 15.002 -5.817 1.00 95.94 88 TYR A N 1
ATOM 669 C CA . TYR A 1 88 ? 11.959 13.978 -5.044 1.00 95.94 88 TYR A CA 1
ATOM 670 C C . TYR A 1 88 ? 11.473 14.474 -3.681 1.00 95.94 88 TYR A C 1
ATOM 672 O O . TYR A 1 88 ? 10.404 14.064 -3.215 1.00 95.94 88 TYR A O 1
ATOM 680 N N . ARG A 1 89 ? 12.224 15.385 -3.048 1.00 95.94 89 ARG A N 1
ATOM 681 C CA . ARG A 1 89 ? 11.787 16.061 -1.819 1.00 95.94 89 ARG A CA 1
ATOM 682 C C . ARG A 1 89 ? 10.481 16.814 -2.044 1.00 95.94 89 ARG A C 1
ATOM 684 O O . ARG A 1 89 ? 9.548 16.646 -1.254 1.00 95.94 89 ARG A O 1
ATOM 691 N N . ARG A 1 90 ? 10.408 17.594 -3.124 1.00 97.12 90 ARG A N 1
ATOM 692 C CA . ARG A 1 90 ? 9.201 18.312 -3.529 1.00 97.12 90 ARG A CA 1
ATOM 693 C C . ARG A 1 90 ? 8.039 17.357 -3.802 1.00 97.12 90 ARG A C 1
ATOM 695 O O . ARG A 1 90 ? 6.974 17.557 -3.231 1.00 97.12 90 ARG A O 1
ATOM 702 N N . TYR A 1 91 ? 8.241 16.286 -4.570 1.00 96.38 91 TYR A N 1
ATOM 703 C CA . TYR A 1 91 ? 7.165 15.328 -4.871 1.00 96.38 91 TYR A CA 1
ATOM 704 C C . TYR A 1 91 ? 6.569 14.691 -3.615 1.00 96.38 91 TYR A C 1
ATOM 706 O O . TYR A 1 91 ? 5.350 14.611 -3.462 1.00 96.38 91 TYR A O 1
ATOM 714 N N . ARG A 1 92 ? 7.424 14.263 -2.678 1.00 95.19 92 ARG A N 1
ATOM 715 C CA . ARG A 1 92 ? 6.975 13.683 -1.406 1.00 95.19 92 ARG A CA 1
ATOM 716 C C . ARG A 1 92 ? 6.179 14.690 -0.577 1.00 95.19 92 ARG A C 1
ATOM 718 O O . ARG A 1 92 ? 5.217 14.309 0.089 1.00 95.19 92 ARG A O 1
ATOM 725 N N . PHE A 1 93 ? 6.606 15.949 -0.591 1.00 95.00 93 PHE A N 1
ATOM 726 C CA . PHE A 1 93 ? 5.924 17.030 0.104 1.00 95.00 93 PHE A CA 1
ATOM 727 C C . PHE A 1 93 ? 4.541 17.305 -0.495 1.00 95.00 93 PHE A C 1
ATOM 729 O O . PHE A 1 93 ? 3.560 17.272 0.243 1.00 95.00 93 PHE A O 1
ATOM 736 N N . GLU A 1 94 ? 4.462 17.517 -1.811 1.00 97.56 94 GLU A N 1
ATOM 737 C CA . GLU A 1 94 ? 3.221 17.853 -2.522 1.00 97.56 94 GLU A CA 1
ATOM 738 C C . GLU A 1 94 ? 2.163 16.761 -2.340 1.00 97.56 94 GLU A C 1
ATOM 740 O O . GLU A 1 94 ? 1.070 17.047 -1.864 1.00 97.56 94 GLU A O 1
ATOM 745 N N . VAL A 1 95 ? 2.519 15.488 -2.556 1.00 96.88 95 VAL A N 1
ATOM 746 C CA . VAL A 1 95 ? 1.587 14.361 -2.350 1.00 96.88 95 VAL A CA 1
ATOM 747 C C . VAL A 1 95 ? 1.078 14.289 -0.906 1.00 96.88 95 VAL A C 1
ATOM 749 O O . VAL A 1 95 ? -0.065 13.895 -0.665 1.00 96.88 95 VAL A O 1
ATOM 752 N N . GLY A 1 96 ? 1.920 14.635 0.071 1.00 96.19 96 GLY A N 1
ATOM 753 C CA . GLY A 1 96 ? 1.527 14.684 1.475 1.00 96.19 96 GLY A CA 1
ATOM 754 C C . GLY A 1 96 ? 0.518 15.796 1.755 1.00 96.19 96 GLY A C 1
ATOM 755 O O . GLY A 1 96 ? -0.495 15.545 2.409 1.00 96.19 96 GLY A O 1
ATOM 756 N N . GLU A 1 97 ? 0.778 17.007 1.261 1.00 97.12 97 GLU A N 1
ATOM 757 C CA . GLU A 1 97 ? -0.128 18.144 1.443 1.00 97.12 97 GLU A CA 1
ATOM 758 C C . GLU A 1 97 ? -1.454 17.933 0.704 1.00 97.12 97 GLU A C 1
ATOM 760 O O . GLU A 1 97 ? -2.499 18.166 1.306 1.00 97.12 97 GLU A O 1
ATOM 765 N N . ASP A 1 98 ? -1.438 17.393 -0.517 1.00 97.62 98 ASP A N 1
ATOM 766 C CA . ASP A 1 98 ? -2.652 17.067 -1.274 1.00 97.62 98 ASP A CA 1
ATOM 767 C C . ASP A 1 98 ? -3.501 16.013 -0.553 1.00 97.62 98 ASP A C 1
ATOM 769 O O . ASP A 1 98 ? -4.717 16.162 -0.420 1.00 97.62 98 ASP A O 1
ATOM 773 N N . LEU A 1 99 ? -2.865 14.959 -0.023 1.00 97.62 99 LEU A N 1
ATOM 774 C CA . LEU A 1 99 ? -3.549 13.927 0.759 1.00 97.62 99 LEU A CA 1
ATOM 775 C C . LEU A 1 99 ? -4.236 14.523 1.990 1.00 97.62 99 LEU A C 1
ATOM 777 O O . LEU A 1 99 ? -5.410 14.252 2.230 1.00 97.62 99 LEU A O 1
ATOM 781 N N . TYR A 1 100 ? -3.507 15.294 2.798 1.00 97.69 100 TYR A N 1
ATOM 782 C CA . TYR A 1 100 ? -4.070 15.858 4.023 1.00 97.69 100 TYR A CA 1
ATOM 783 C C . TYR A 1 100 ? -5.093 16.960 3.734 1.00 97.69 100 TYR A C 1
ATOM 785 O O . TYR A 1 100 ? -6.099 17.039 4.438 1.00 97.69 100 TYR A O 1
ATOM 793 N N . GLY A 1 101 ? -4.889 17.747 2.677 1.00 97.12 101 GLY A N 1
ATOM 794 C CA . GLY A 1 101 ? -5.852 18.727 2.184 1.00 97.12 101 GLY A CA 1
ATOM 795 C C . GLY A 1 101 ? -7.175 18.076 1.787 1.00 97.12 101 GLY A C 1
ATOM 796 O O . GLY A 1 101 ? -8.227 18.512 2.249 1.00 97.12 101 GLY A O 1
ATOM 797 N N . ALA A 1 102 ? -7.133 16.968 1.040 1.00 96.75 102 ALA A N 1
ATOM 798 C CA . ALA A 1 102 ? -8.325 16.205 0.659 1.00 96.75 102 ALA A CA 1
ATOM 799 C C . ALA A 1 102 ? -9.088 15.607 1.859 1.00 96.75 102 ALA A C 1
ATOM 801 O O . ALA A 1 102 ? -10.286 15.350 1.765 1.00 96.75 102 ALA A O 1
ATOM 802 N N . LEU A 1 103 ? -8.408 15.394 2.989 1.00 96.75 103 LEU A N 1
ATOM 803 C CA . LEU A 1 103 ? -8.998 14.902 4.238 1.00 96.75 103 LEU A CA 1
ATOM 804 C C . LEU A 1 103 ? -9.469 16.029 5.171 1.00 96.75 103 LEU A C 1
ATOM 806 O O . LEU A 1 103 ? -9.987 15.742 6.248 1.00 96.75 103 LEU A O 1
ATOM 810 N N . GLY A 1 104 ? -9.250 17.298 4.807 1.00 97.81 104 GLY A N 1
ATOM 811 C CA . GLY A 1 104 ? -9.528 18.440 5.679 1.00 97.81 104 GLY A CA 1
ATOM 812 C C . GLY A 1 104 ? -8.623 18.504 6.915 1.00 97.81 104 GLY A C 1
ATOM 813 O O . GLY A 1 104 ? -9.015 19.062 7.937 1.00 97.81 104 GLY A O 1
ATOM 814 N N . ILE A 1 105 ? -7.421 17.917 6.853 1.00 97.94 105 ILE A N 1
ATOM 815 C CA . ILE A 1 105 ? -6.465 17.879 7.965 1.00 97.94 105 ILE A CA 1
ATOM 816 C C . ILE A 1 105 ? -5.390 18.961 7.751 1.00 97.94 105 ILE A C 1
ATOM 818 O O . ILE A 1 105 ? -4.445 18.749 6.980 1.00 97.94 105 ILE A O 1
ATOM 822 N N . PRO A 1 106 ? -5.470 20.114 8.443 1.00 96.12 106 PRO A N 1
ATOM 823 C CA . PRO A 1 106 ? -4.500 21.188 8.266 1.00 96.12 106 PRO A CA 1
ATOM 824 C C . PRO A 1 106 ? -3.104 20.775 8.750 1.00 96.12 106 PRO A C 1
ATOM 826 O O . PRO A 1 106 ? -2.928 19.832 9.531 1.00 96.12 106 PRO A O 1
ATOM 829 N N . ARG A 1 107 ? -2.076 21.482 8.276 1.00 94.12 107 ARG A N 1
ATOM 830 C CA . ARG A 1 107 ? -0.665 21.168 8.554 1.00 94.12 107 ARG A CA 1
ATOM 831 C C . ARG A 1 107 ? -0.304 21.288 10.026 1.00 94.12 107 ARG A C 1
ATOM 833 O O . ARG A 1 107 ? 0.574 20.568 10.513 1.00 94.12 107 ARG A O 1
ATOM 840 N N . GLU A 1 108 ? -0.991 22.171 10.721 1.00 96.75 108 GLU A N 1
ATOM 841 C CA . GLU A 1 108 ? -0.831 22.511 12.126 1.00 96.75 108 GLU A CA 1
ATOM 842 C C . GLU A 1 108 ? -1.408 21.408 13.021 1.00 96.75 108 GLU A C 1
ATOM 844 O O . GLU A 1 108 ? -0.906 21.184 14.121 1.00 96.75 108 GLU A O 1
ATOM 849 N N . ASN A 1 109 ? -2.394 20.645 12.531 1.00 97.19 109 ASN A N 1
ATOM 850 C CA . ASN A 1 109 ? -3.004 19.550 13.280 1.00 97.19 109 ASN A CA 1
ATOM 851 C C . ASN A 1 109 ? -2.145 18.277 13.213 1.00 97.19 109 ASN A C 1
ATOM 853 O O . ASN A 1 109 ? -2.464 17.290 12.544 1.00 97.19 109 ASN A O 1
ATOM 857 N N . LYS A 1 110 ? -1.016 18.308 13.930 1.00 94.56 110 LYS A N 1
ATOM 858 C CA . LYS A 1 110 ? -0.059 17.194 14.002 1.00 94.56 110 LYS A CA 1
ATOM 859 C C . LYS A 1 110 ? -0.692 15.915 14.537 1.00 94.56 110 LYS A C 1
ATOM 861 O O . LYS A 1 110 ? -0.384 14.842 14.025 1.00 94.56 110 LYS A O 1
ATOM 866 N N . LEU A 1 111 ? -1.599 16.034 15.508 1.00 94.50 111 LEU A N 1
ATOM 867 C CA . LEU A 1 111 ? -2.299 14.893 16.089 1.00 94.50 111 LEU A CA 1
ATOM 868 C C . LEU A 1 111 ? -3.166 14.185 15.043 1.00 94.50 111 LEU A C 1
ATOM 870 O O . LEU A 1 111 ? -3.021 12.983 14.862 1.00 94.50 111 LEU A O 1
ATOM 874 N N . ALA A 1 112 ? -4.003 14.909 14.295 1.00 96.69 112 ALA A N 1
ATOM 875 C CA . ALA A 1 112 ? -4.834 14.301 13.255 1.00 96.69 112 ALA A CA 1
ATOM 876 C C . ALA A 1 112 ? -3.998 13.684 12.124 1.00 96.69 112 ALA A C 1
ATOM 878 O O . ALA A 1 112 ? -4.324 12.596 11.651 1.00 96.69 112 ALA A O 1
ATOM 879 N N . ARG A 1 113 ? -2.882 14.316 11.727 1.00 95.38 113 ARG A N 1
ATOM 880 C CA . ARG A 1 113 ? -1.949 13.723 10.752 1.00 95.38 113 ARG A CA 1
ATOM 881 C C . ARG A 1 113 ? -1.320 12.430 11.273 1.00 95.38 113 ARG A C 1
ATOM 883 O O . ARG A 1 113 ? -1.249 11.455 10.532 1.00 95.38 113 ARG A O 1
ATOM 890 N N . MET A 1 114 ? -0.915 12.401 12.542 1.00 93.06 114 MET A N 1
ATOM 891 C CA . MET A 1 114 ? -0.383 11.200 13.192 1.00 93.06 114 MET A CA 1
ATOM 892 C C . MET A 1 114 ? -1.443 10.093 13.291 1.00 93.06 114 MET A C 1
ATOM 894 O O . MET A 1 114 ? -1.159 8.950 12.949 1.00 93.06 114 MET A O 1
ATOM 898 N N . MET A 1 115 ? -2.678 10.427 13.677 1.00 93.88 115 MET A N 1
ATOM 899 C CA . MET A 1 115 ? -3.789 9.471 13.737 1.00 93.88 115 MET A CA 1
ATOM 900 C C . MET A 1 115 ? -4.140 8.912 12.355 1.00 93.88 115 MET A C 1
ATOM 902 O O . MET A 1 115 ? -4.391 7.716 12.216 1.00 93.88 115 MET A O 1
ATOM 906 N N . TRP A 1 116 ? -4.111 9.744 11.311 1.00 95.94 116 TRP A N 1
ATOM 907 C CA . TRP A 1 116 ? -4.275 9.273 9.939 1.00 95.94 116 TRP A CA 1
ATOM 908 C C . TRP A 1 116 ? -3.117 8.369 9.506 1.00 95.94 116 TRP A C 1
ATOM 910 O O . TRP A 1 116 ? -3.347 7.309 8.928 1.00 95.94 116 TRP A O 1
ATOM 920 N N . PHE A 1 117 ? -1.876 8.743 9.826 1.00 94.06 117 PHE A N 1
ATOM 921 C CA . PHE A 1 117 ? -0.694 7.931 9.543 1.00 94.06 117 PHE A CA 1
ATOM 922 C C . PHE A 1 117 ? -0.761 6.554 10.219 1.00 94.06 117 PHE A C 1
ATOM 924 O O . PHE A 1 117 ? -0.441 5.552 9.579 1.00 94.06 117 PHE A O 1
ATOM 931 N N . ALA A 1 118 ? -1.255 6.474 11.456 1.00 93.88 118 ALA A N 1
ATOM 932 C CA . ALA A 1 118 ? -1.431 5.212 12.174 1.00 93.88 118 ALA A CA 1
ATOM 933 C C . ALA A 1 118 ? -2.349 4.216 11.436 1.00 93.88 118 ALA A C 1
ATOM 935 O O . ALA A 1 118 ? -2.206 3.007 11.605 1.00 93.88 118 ALA A O 1
ATOM 936 N N . ARG A 1 119 ? -3.236 4.682 10.542 1.00 96.38 119 ARG A N 1
ATOM 937 C CA . ARG A 1 119 ? -4.096 3.805 9.726 1.00 96.38 119 ARG A CA 1
ATOM 938 C C . ARG A 1 119 ? -3.330 2.944 8.717 1.00 96.38 119 ARG A C 1
ATOM 940 O O . ARG A 1 119 ? -3.894 1.949 8.262 1.00 96.38 119 ARG A O 1
ATOM 947 N N . ASN A 1 120 ? -2.066 3.259 8.397 1.00 95.94 120 ASN A N 1
ATOM 948 C CA . ASN A 1 120 ? -1.210 2.369 7.594 1.00 95.94 120 ASN A CA 1
ATOM 949 C C . ASN A 1 120 ? -1.100 0.983 8.248 1.00 95.94 120 ASN A C 1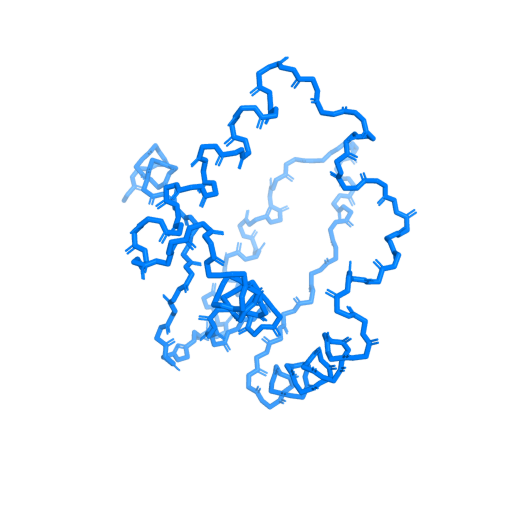
ATOM 951 O O . ASN A 1 120 ? -1.243 -0.031 7.577 1.00 95.94 120 ASN A O 1
ATOM 955 N N . PHE A 1 121 ? -0.963 0.955 9.573 1.00 95.19 121 PHE A N 1
ATOM 956 C CA . PHE A 1 121 ? -0.847 -0.256 10.391 1.00 95.19 121 PHE A CA 1
ATOM 957 C C . PHE A 1 121 ? -2.183 -0.973 10.623 1.00 95.19 121 PHE A C 1
ATOM 959 O O . PHE A 1 121 ? -2.259 -1.961 11.343 1.00 95.19 121 PHE A O 1
ATOM 966 N N . GLN A 1 122 ? -3.255 -0.446 10.035 1.00 96.44 122 GLN A N 1
ATOM 967 C CA . GLN A 1 122 ? -4.572 -1.072 9.966 1.00 96.44 122 GLN A CA 1
ATOM 968 C C . GLN A 1 122 ? -4.940 -1.413 8.516 1.00 96.44 122 GLN A C 1
ATOM 970 O O . GLN A 1 122 ? -6.107 -1.671 8.219 1.00 96.44 122 GLN A O 1
ATOM 975 N N . PHE A 1 123 ? -3.964 -1.351 7.598 1.00 97.56 123 PHE A N 1
ATOM 976 C CA . PHE A 1 123 ? -4.137 -1.556 6.157 1.00 97.56 123 PHE A CA 1
ATOM 977 C C . PHE A 1 123 ? -5.257 -0.684 5.568 1.00 97.56 123 PHE A C 1
ATOM 979 O O . PHE A 1 123 ? -5.960 -1.075 4.641 1.00 97.56 123 PHE A O 1
ATOM 986 N N . PHE A 1 124 ? -5.478 0.498 6.159 1.00 97.81 124 PHE A N 1
ATOM 987 C CA . PHE A 1 124 ? -6.587 1.403 5.847 1.00 97.81 124 PHE A CA 1
ATOM 988 C C . PHE A 1 124 ? -7.992 0.768 5.877 1.00 97.81 124 PHE A C 1
ATOM 990 O O . PHE A 1 124 ? -8.929 1.320 5.293 1.00 97.81 124 PHE A O 1
ATOM 997 N N . GLY A 1 125 ? -8.153 -0.346 6.593 1.00 96.69 125 GLY A N 1
ATOM 998 C CA . GLY A 1 125 ? -9.401 -1.102 6.669 1.00 96.69 125 GLY A CA 1
ATOM 999 C C . GLY A 1 125 ? -9.568 -2.160 5.580 1.00 96.69 125 GLY A C 1
ATOM 1000 O O . GLY A 1 125 ? -10.672 -2.668 5.430 1.00 96.69 125 GLY A O 1
ATOM 1001 N N . ALA A 1 126 ? -8.517 -2.497 4.824 1.00 97.94 126 ALA A N 1
ATOM 1002 C CA . ALA A 1 126 ? -8.585 -3.589 3.861 1.00 97.94 126 ALA A CA 1
ATOM 1003 C C . ALA A 1 126 ? -8.974 -4.921 4.551 1.00 97.94 126 ALA A C 1
ATOM 1005 O O . ALA A 1 126 ? -8.522 -5.186 5.677 1.00 97.94 126 ALA A O 1
ATOM 1006 N N . PRO A 1 127 ? -9.807 -5.754 3.894 1.00 96.12 127 PRO A N 1
ATOM 1007 C CA . PRO A 1 127 ? -10.280 -7.039 4.426 1.00 96.12 127 PRO A CA 1
ATOM 1008 C C . PRO A 1 127 ? -9.226 -8.158 4.330 1.00 96.12 127 PRO A C 1
ATOM 1010 O O . PRO A 1 127 ? -9.363 -9.199 4.968 1.00 96.12 127 PRO A O 1
ATOM 1013 N N . VAL A 1 128 ? -8.183 -7.941 3.526 1.00 96.12 128 VAL A N 1
ATOM 1014 C CA . VAL A 1 128 ? -7.034 -8.826 3.318 1.00 96.12 128 VAL A CA 1
ATOM 1015 C C . VAL A 1 128 ? -5.785 -7.957 3.148 1.00 96.12 128 VAL A C 1
ATOM 1017 O O . VAL A 1 128 ? -5.876 -6.879 2.549 1.00 96.12 128 VAL A O 1
ATOM 1020 N N . ALA A 1 129 ? -4.661 -8.403 3.703 1.00 92.56 129 ALA A N 1
ATOM 1021 C CA . ALA A 1 129 ? -3.351 -7.762 3.620 1.00 92.56 129 ALA A CA 1
ATOM 1022 C C . ALA A 1 129 ? -2.333 -8.670 2.929 1.00 92.56 129 ALA A C 1
ATOM 1024 O O . ALA A 1 129 ? -2.440 -9.907 3.109 1.00 92.56 129 ALA A O 1
#